Protein AF-A0A945W6T9-F1 (afdb_monomer_lite)

Secondary structure (DSSP, 8-state):
-----EEEEEEEETTEEEEEEEEETTEEHHHHHHHHHHHHHTTS-GGGT-

Radius of gyration: 15.01 Å; chains: 1; bounding box: 40×16×40 Å

Structure (mmCIF, N/CA/C/O backbone):
data_AF-A0A945W6T9-F1
#
_entry.id   AF-A0A945W6T9-F1
#
loop_
_atom_site.group_PDB
_atom_site.id
_atom_site.type_symbol
_atom_site.label_atom_id
_atom_site.label_alt_id
_atom_site.label_comp_id
_atom_site.label_asym_id
_atom_site.label_entity_id
_atom_site.label_seq_id
_atom_site.pdbx_PDB_ins_code
_atom_site.Cartn_x
_atom_site.Cartn_y
_atom_site.Cartn_z
_atom_site.occupancy
_atom_site.B_iso_or_equiv
_atom_site.auth_seq_id
_atom_site.auth_comp_id
_atom_site.auth_asym_id
_atom_site.auth_atom_id
_atom_site.pdbx_PDB_model_num
ATOM 1 N N . MET A 1 1 ? 26.480 10.599 3.509 1.00 54.81 1 MET A N 1
ATOM 2 C CA . MET A 1 1 ? 25.077 10.709 3.071 1.00 54.81 1 MET A CA 1
ATOM 3 C C . MET A 1 1 ? 24.629 9.283 2.857 1.00 54.81 1 MET A C 1
ATOM 5 O O . MET A 1 1 ? 25.316 8.580 2.133 1.00 54.81 1 MET A O 1
ATOM 9 N N . GLU A 1 2 ? 23.646 8.816 3.615 1.00 75.50 2 GLU A N 1
ATOM 10 C CA . GLU A 1 2 ? 23.167 7.438 3.499 1.00 75.50 2 GLU A CA 1
ATOM 11 C C . GLU A 1 2 ? 22.335 7.332 2.215 1.00 75.50 2 GLU A C 1
ATOM 13 O O . GLU A 1 2 ? 21.502 8.204 1.955 1.00 75.50 2 GLU A O 1
ATOM 18 N N . ASP A 1 3 ? 22.616 6.334 1.378 1.00 74.25 3 ASP A N 1
ATOM 19 C CA 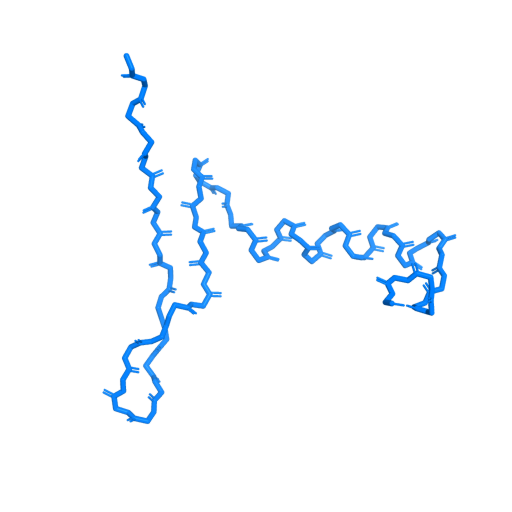. ASP A 1 3 ? 21.884 6.133 0.130 1.00 74.25 3 ASP A CA 1
ATOM 20 C C . ASP A 1 3 ? 20.444 5.722 0.457 1.00 74.25 3 ASP A C 1
ATOM 22 O O . ASP A 1 3 ? 20.182 4.626 0.952 1.00 74.25 3 ASP A O 1
ATOM 26 N N . MET A 1 4 ? 19.493 6.618 0.193 1.00 80.81 4 MET A N 1
ATOM 27 C CA . MET A 1 4 ? 18.070 6.309 0.296 1.00 80.81 4 MET A CA 1
ATOM 28 C C . MET A 1 4 ? 17.611 5.643 -1.000 1.00 80.81 4 MET A C 1
ATOM 30 O O . MET A 1 4 ? 17.417 6.312 -2.015 1.00 80.81 4 MET A O 1
ATOM 34 N N . SER A 1 5 ? 17.419 4.326 -0.957 1.00 86.25 5 SER A N 1
ATOM 35 C CA . SER A 1 5 ? 16.769 3.566 -2.022 1.00 86.25 5 SER A CA 1
ATOM 36 C C . SER A 1 5 ? 15.350 3.171 -1.616 1.00 86.25 5 SER A C 1
ATOM 38 O O . SER A 1 5 ? 15.047 2.920 -0.446 1.00 86.25 5 SER A O 1
ATOM 40 N N . ALA A 1 6 ? 14.459 3.143 -2.600 1.00 91.94 6 ALA A N 1
ATOM 41 C CA . ALA A 1 6 ? 13.104 2.660 -2.427 1.00 91.94 6 ALA A CA 1
ATOM 42 C C . ALA A 1 6 ? 12.680 1.883 -3.671 1.00 91.94 6 ALA A C 1
ATOM 44 O O . ALA A 1 6 ? 12.950 2.313 -4.795 1.00 91.94 6 ALA A O 1
ATOM 45 N N . ASP A 1 7 ? 11.993 0.765 -3.458 1.00 95.88 7 ASP A N 1
ATOM 46 C CA . ASP A 1 7 ? 11.417 -0.023 -4.540 1.00 95.88 7 ASP A CA 1
ATOM 47 C C . ASP A 1 7 ? 9.952 0.355 -4.734 1.00 95.88 7 ASP A C 1
ATOM 49 O O . ASP A 1 7 ? 9.224 0.642 -3.783 1.00 95.88 7 ASP A O 1
ATOM 53 N N . PHE A 1 8 ? 9.483 0.304 -5.975 1.00 96.56 8 PHE A N 1
ATOM 54 C CA . PHE A 1 8 ? 8.096 0.601 -6.310 1.00 96.56 8 PHE A CA 1
ATOM 55 C C . PHE A 1 8 ? 7.400 -0.664 -6.793 1.00 96.56 8 PHE A C 1
ATOM 57 O O . PHE A 1 8 ? 7.855 -1.312 -7.738 1.00 96.56 8 PHE A O 1
ATOM 64 N N . ARG A 1 9 ? 6.251 -0.996 -6.196 1.00 97.12 9 ARG A N 1
ATOM 65 C CA . ARG A 1 9 ? 5.330 -1.952 -6.820 1.00 97.12 9 ARG A CA 1
ATOM 66 C C . ARG A 1 9 ? 4.465 -1.197 -7.810 1.00 97.12 9 ARG A C 1
ATOM 68 O O . ARG A 1 9 ? 3.915 -0.139 -7.499 1.00 97.12 9 ARG A O 1
ATOM 75 N N . LEU A 1 10 ? 4.350 -1.756 -9.005 1.00 97.94 10 LEU A N 1
ATOM 76 C CA . LEU A 1 10 ? 3.629 -1.157 -10.116 1.00 97.94 10 LEU A CA 1
ATOM 77 C C . LEU A 1 10 ? 2.460 -2.058 -10.511 1.00 97.94 10 LEU A C 1
ATOM 79 O O . LEU A 1 10 ? 2.549 -3.285 -10.463 1.00 97.94 10 LEU A O 1
ATOM 83 N N . ILE A 1 11 ? 1.371 -1.439 -10.950 1.00 97.69 11 ILE A N 1
ATOM 84 C CA . ILE A 1 11 ? 0.231 -2.108 -11.567 1.00 97.69 11 ILE A CA 1
ATOM 85 C C . ILE A 1 11 ? 0.001 -1.521 -12.955 1.00 97.69 11 ILE A C 1
ATOM 87 O O . ILE A 1 11 ? 0.035 -0.303 -13.132 1.00 97.69 11 ILE A O 1
ATOM 91 N N . LYS A 1 12 ? -0.234 -2.380 -13.948 1.00 97.62 12 LYS A N 1
ATOM 92 C CA . LYS A 1 12 ? -0.586 -1.935 -15.296 1.00 97.62 12 LYS A CA 1
ATOM 93 C C . LYS A 1 12 ? -2.098 -1.744 -15.384 1.00 97.62 12 LYS A C 1
ATOM 95 O O . LYS A 1 12 ? -2.844 -2.704 -15.201 1.00 97.62 12 LYS A O 1
ATOM 100 N N . LYS A 1 13 ? -2.551 -0.518 -15.645 1.00 97.06 13 LYS A N 1
ATOM 101 C CA . LYS A 1 13 ? -3.964 -0.165 -15.848 1.00 97.06 13 LYS A CA 1
ATOM 102 C C . LYS A 1 13 ? -4.085 0.763 -17.045 1.00 97.06 13 LYS A C 1
ATOM 104 O O . LYS A 1 13 ? -3.294 1.689 -17.169 1.00 97.06 13 LYS A O 1
ATOM 109 N N . ASP A 1 14 ? -5.058 0.496 -17.910 1.00 96.75 14 ASP A N 1
ATOM 110 C CA . ASP A 1 14 ? -5.358 1.328 -19.085 1.00 96.75 14 ASP A CA 1
ATOM 111 C C . ASP A 1 14 ? -4.146 1.533 -20.013 1.00 96.75 14 ASP A C 1
ATOM 113 O O . ASP A 1 14 ? -3.948 2.589 -20.597 1.00 96.75 14 ASP A O 1
ATOM 117 N N . GLY A 1 15 ? -3.295 0.507 -20.126 1.00 97.38 15 GLY A N 1
ATOM 118 C CA . GLY A 1 15 ? -2.062 0.563 -20.918 1.00 97.38 15 GLY A CA 1
ATOM 119 C C . GLY A 1 15 ? -0.864 1.203 -20.208 1.00 97.38 15 GLY A C 1
ATOM 120 O O . GLY A 1 15 ? 0.257 1.046 -20.688 1.00 97.38 15 GLY A O 1
ATOM 121 N N . GLU A 1 16 ? -1.056 1.812 -19.037 1.00 98.00 16 GLU A N 1
ATOM 122 C CA . GLU A 1 16 ? -0.034 2.565 -18.305 1.00 98.00 16 GLU A CA 1
ATOM 123 C C . GLU A 1 16 ? 0.406 1.864 -17.016 1.00 98.00 16 GLU A C 1
ATOM 125 O O . GLU A 1 16 ? -0.381 1.193 -16.343 1.00 98.00 16 GLU A O 1
ATOM 130 N N . TRP A 1 17 ? 1.674 2.037 -16.639 1.00 98.12 17 TRP A N 1
ATOM 131 C CA . TRP A 1 17 ? 2.176 1.605 -15.336 1.00 98.12 17 TRP A CA 1
ATOM 132 C C . TRP A 1 17 ? 1.907 2.678 -14.286 1.00 98.12 17 TRP A C 1
ATOM 134 O O . TRP A 1 17 ? 2.335 3.820 -14.427 1.00 98.12 17 TRP A O 1
ATOM 144 N N . LYS A 1 18 ? 1.223 2.291 -13.211 1.00 97.38 18 LYS A N 1
ATOM 145 C CA . LYS A 1 18 ? 0.913 3.153 -12.070 1.00 97.38 18 LYS A CA 1
ATOM 146 C C . LYS A 1 18 ? 1.569 2.578 -10.823 1.00 97.38 18 LYS A C 1
ATOM 148 O O . LYS A 1 18 ? 1.531 1.367 -10.608 1.00 97.38 18 LYS A O 1
ATOM 153 N N . ILE A 1 19 ? 2.164 3.435 -10.004 1.00 97.25 19 ILE A N 1
ATOM 154 C CA . ILE A 1 19 ? 2.726 3.034 -8.711 1.00 97.25 19 ILE A CA 1
ATOM 155 C C . ILE A 1 19 ? 1.563 2.684 -7.782 1.00 97.25 19 ILE A C 1
ATOM 157 O O . ILE A 1 19 ? 0.628 3.470 -7.638 1.00 97.25 19 ILE A O 1
ATOM 161 N N . CYS A 1 20 ? 1.606 1.504 -7.168 1.00 96.69 20 CYS A N 1
ATOM 162 C CA . CYS A 1 20 ? 0.599 1.064 -6.205 1.00 96.69 20 CYS A CA 1
ATOM 163 C C . CYS A 1 20 ? 1.142 0.889 -4.786 1.00 96.69 20 CYS A C 1
ATOM 165 O O . CYS A 1 20 ? 0.342 0.853 -3.858 1.00 96.69 20 CYS A O 1
ATOM 167 N N . ASP A 1 21 ? 2.460 0.790 -4.602 1.00 97.69 21 ASP A N 1
ATOM 168 C CA . ASP A 1 21 ? 3.088 0.680 -3.284 1.00 97.69 21 ASP A CA 1
ATOM 169 C C . ASP A 1 21 ? 4.539 1.175 -3.334 1.00 97.69 21 ASP A C 1
ATOM 171 O O . ASP A 1 21 ? 5.221 0.990 -4.347 1.00 97.69 21 ASP A O 1
ATOM 175 N N . LEU A 1 22 ? 5.006 1.756 -2.229 1.00 96.81 22 LEU A N 1
ATOM 176 C CA . LEU A 1 22 ? 6.400 2.137 -2.008 1.00 96.81 22 LEU A CA 1
ATOM 177 C C . LEU A 1 22 ? 6.984 1.209 -0.948 1.00 96.81 22 LEU A C 1
ATOM 179 O O . LEU A 1 22 ? 6.446 1.115 0.154 1.00 96.81 22 LEU A O 1
ATOM 183 N N . ILE A 1 23 ? 8.082 0.541 -1.273 1.00 96.56 23 ILE A N 1
ATOM 184 C CA . ILE A 1 23 ? 8.838 -0.286 -0.344 1.00 96.56 23 ILE A CA 1
ATOM 185 C C . ILE A 1 23 ? 10.083 0.498 0.051 1.00 96.56 23 ILE A C 1
ATOM 187 O O . ILE A 1 23 ? 11.007 0.658 -0.743 1.00 96.56 23 ILE A O 1
ATOM 191 N N . TYR A 1 24 ? 10.108 0.985 1.285 1.00 94.25 24 TYR A N 1
ATOM 192 C CA . TYR A 1 24 ? 11.257 1.690 1.838 1.00 94.25 24 TYR A CA 1
ATOM 193 C C . TYR A 1 24 ? 11.903 0.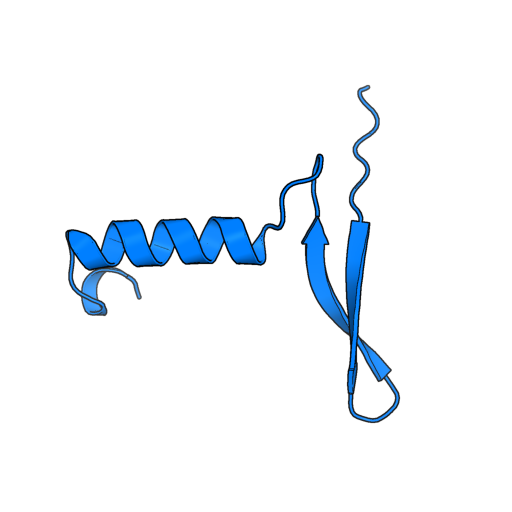830 2.917 1.00 94.25 24 TYR A C 1
ATOM 195 O O . TYR A 1 24 ? 11.221 0.391 3.842 1.00 94.25 24 TYR A O 1
ATOM 203 N N . GLN A 1 25 ? 13.201 0.542 2.776 1.00 92.25 25 GLN A N 1
ATOM 204 C CA . GLN A 1 25 ? 13.947 -0.328 3.700 1.00 92.25 25 GLN A CA 1
ATOM 205 C C . GLN A 1 25 ? 13.241 -1.680 3.961 1.00 92.25 25 GLN A C 1
ATOM 207 O O . GLN A 1 25 ? 13.164 -2.164 5.087 1.00 92.25 25 GLN A O 1
ATOM 212 N N . GLY A 1 26 ? 12.666 -2.278 2.910 1.00 92.19 26 GLY A N 1
ATOM 213 C CA . GLY A 1 26 ? 11.924 -3.544 2.991 1.00 92.19 26 GLY A CA 1
ATOM 214 C C . GLY A 1 26 ? 10.491 -3.434 3.534 1.00 92.19 26 GLY A C 1
ATOM 215 O O . GLY A 1 26 ? 9.775 -4.436 3.563 1.00 92.19 26 GLY A O 1
ATOM 216 N N . VAL A 1 27 ? 10.031 -2.240 3.920 1.00 94.69 27 VAL A N 1
ATOM 217 C CA . VAL A 1 27 ? 8.689 -2.007 4.471 1.00 94.69 27 VAL A CA 1
ATOM 218 C C . VAL A 1 27 ? 7.767 -1.401 3.415 1.00 94.69 27 VAL A C 1
ATOM 220 O O . VAL A 1 27 ? 8.030 -0.326 2.885 1.00 94.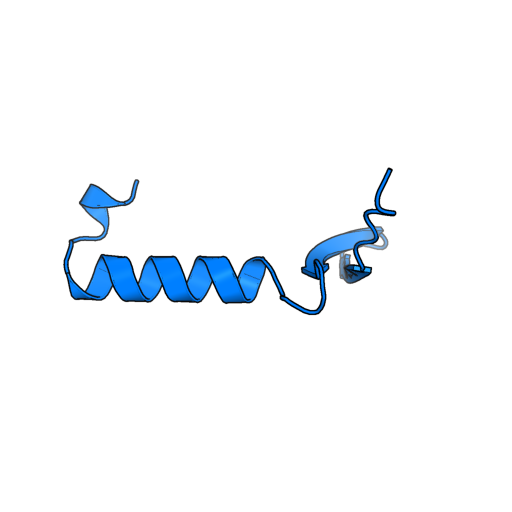69 27 VAL A O 1
ATOM 223 N N . SER A 1 28 ? 6.646 -2.075 3.145 1.00 97.12 28 SER A N 1
ATOM 224 C CA . SER A 1 28 ? 5.547 -1.542 2.328 1.00 97.12 28 SER A CA 1
ATOM 225 C C . SER A 1 28 ? 4.839 -0.408 3.064 1.00 97.12 28 SER A C 1
ATOM 227 O O . SER A 1 28 ? 4.275 -0.617 4.144 1.00 97.12 28 SER A O 1
ATOM 229 N N . LEU A 1 29 ? 4.818 0.781 2.464 1.00 96.31 29 LEU A N 1
ATOM 230 C CA . LEU A 1 29 ? 4.101 1.921 3.023 1.00 96.31 29 LEU A CA 1
ATOM 231 C C . LEU A 1 29 ? 2.592 1.705 3.013 1.00 96.31 29 LEU A C 1
ATOM 233 O O . LEU A 1 29 ? 1.936 2.074 3.984 1.00 96.31 29 LEU A O 1
ATOM 237 N N . VAL A 1 30 ? 2.032 1.065 1.981 1.00 96.81 30 VAL A N 1
ATOM 238 C CA . VAL A 1 30 ? 0.593 0.756 1.958 1.00 96.81 30 VAL A CA 1
ATOM 239 C C . VAL A 1 30 ? 0.220 -0.168 3.113 1.00 96.81 30 VAL A C 1
ATOM 241 O O . VAL A 1 30 ? -0.768 0.075 3.806 1.00 96.81 30 VAL A O 1
ATOM 244 N N . HIS A 1 31 ? 1.006 -1.222 3.349 1.00 96.62 31 HIS A N 1
ATOM 245 C CA . HIS A 1 31 ? 0.769 -2.123 4.474 1.00 96.62 31 HIS A CA 1
ATOM 246 C C . HIS A 1 31 ? 0.913 -1.392 5.815 1.00 96.62 31 HIS A C 1
ATOM 248 O O . HIS A 1 31 ? 0.053 -1.529 6.683 1.00 96.62 31 HIS A O 1
ATOM 254 N N . ASN A 1 32 ? 1.965 -0.584 5.964 1.00 96.06 32 ASN A N 1
ATOM 255 C CA . ASN A 1 32 ? 2.220 0.189 7.174 1.00 96.06 32 ASN A CA 1
ATOM 256 C C . ASN A 1 32 ? 1.052 1.139 7.502 1.00 96.06 32 ASN A C 1
ATOM 258 O O . ASN A 1 32 ? 0.516 1.079 8.608 1.00 96.06 32 ASN A O 1
ATOM 262 N N . TYR A 1 33 ? 0.591 1.933 6.532 1.00 95.31 33 TYR A N 1
ATOM 263 C CA . TYR A 1 33 ? -0.533 2.853 6.721 1.00 95.31 33 TYR A CA 1
ATOM 264 C C . TYR A 1 33 ? -1.846 2.131 7.029 1.00 95.31 33 TYR A C 1
ATOM 266 O O . TYR A 1 33 ? -2.579 2.549 7.923 1.00 95.31 33 TYR A O 1
ATOM 274 N N . ARG A 1 34 ? -2.143 1.013 6.352 1.00 95.06 34 ARG A N 1
ATOM 275 C CA . ARG A 1 34 ? -3.339 0.208 6.660 1.00 95.06 34 ARG A CA 1
ATOM 276 C C . ARG A 1 34 ? -3.342 -0.257 8.113 1.00 95.06 34 ARG A C 1
ATOM 278 O O . ARG A 1 34 ? -4.365 -0.139 8.781 1.00 95.06 34 ARG A O 1
ATO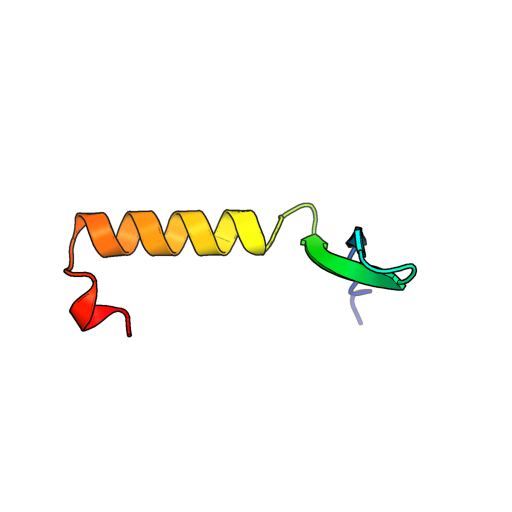M 285 N N . SER A 1 35 ? -2.213 -0.754 8.610 1.00 95.94 35 SER A N 1
ATOM 286 C CA . SER A 1 35 ? -2.085 -1.197 10.002 1.00 95.94 35 SER A CA 1
ATOM 287 C C . SER A 1 35 ? -2.289 -0.052 10.999 1.00 95.94 35 SER A C 1
ATOM 289 O O . SER A 1 35 ? -2.917 -0.259 12.040 1.00 95.94 35 SER A O 1
ATOM 291 N N . GL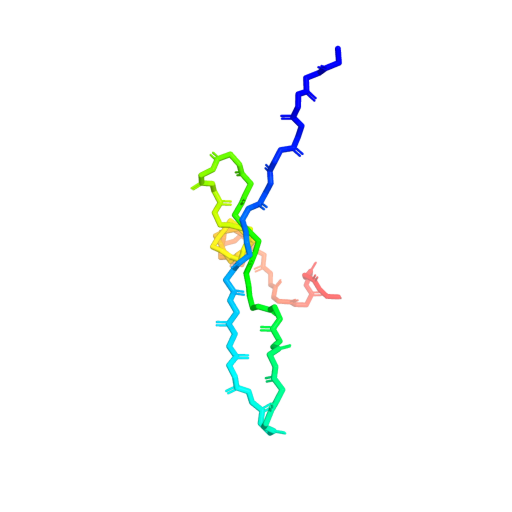N A 1 36 ? -1.832 1.162 10.673 1.00 93.69 36 GLN A N 1
ATOM 292 C CA . GLN A 1 36 ? -2.096 2.352 11.489 1.00 93.69 36 GLN A CA 1
ATOM 293 C C . GLN A 1 36 ? -3.587 2.709 11.507 1.00 93.69 36 GLN A C 1
ATOM 295 O O . GLN A 1 36 ? -4.141 2.913 12.583 1.00 93.69 36 GLN A O 1
ATOM 300 N N . ILE A 1 37 ? -4.255 2.695 10.348 1.00 93.31 37 ILE A N 1
ATOM 301 C CA . ILE A 1 37 ? -5.700 2.956 10.247 1.00 93.31 37 ILE A CA 1
ATOM 302 C C . ILE A 1 37 ? -6.494 1.940 11.073 1.00 93.31 37 ILE A C 1
ATOM 304 O O . ILE A 1 37 ? -7.342 2.330 11.869 1.00 93.31 37 ILE A O 1
ATOM 308 N N . TYR A 1 38 ? -6.198 0.643 10.954 1.00 92.94 38 TYR A N 1
ATOM 309 C CA . TYR A 1 38 ? -6.867 -0.375 11.772 1.00 92.94 38 TYR A CA 1
ATOM 310 C C . TYR A 1 38 ? -6.622 -0.172 13.270 1.00 92.94 38 TYR A C 1
ATOM 312 O O . TYR A 1 38 ? -7.544 -0.327 14.068 1.00 92.94 38 TYR A O 1
ATOM 320 N N . SER A 1 39 ? -5.400 0.202 13.657 1.00 93.44 39 SER A N 1
ATOM 321 C CA . SER A 1 39 ? -5.067 0.472 15.060 1.00 93.44 39 SER A CA 1
ATOM 322 C C . SER A 1 39 ? -5.787 1.708 15.604 1.00 93.44 39 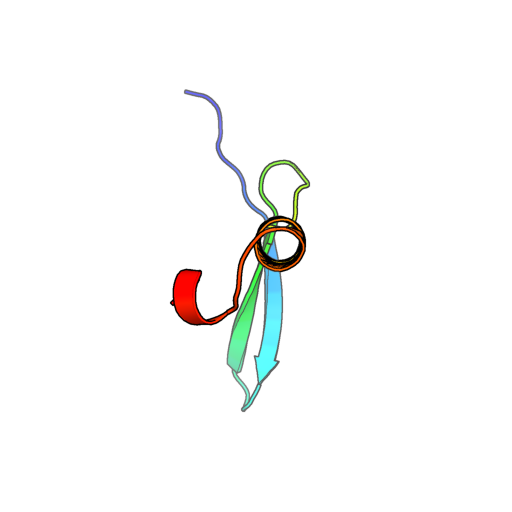SER A C 1
ATOM 324 O O . SER A 1 39 ? -6.143 1.731 16.782 1.00 93.44 39 SER A O 1
ATOM 326 N N . PHE A 1 40 ? -6.002 2.721 14.760 1.00 93.00 40 PHE A N 1
ATOM 327 C CA . PHE A 1 40 ? -6.772 3.916 15.092 1.00 93.00 40 PHE A CA 1
ATOM 328 C C . PHE A 1 40 ? -8.257 3.584 15.253 1.00 93.00 40 PHE A C 1
ATOM 330 O O . PHE A 1 40 ? -8.826 3.831 16.311 1.00 93.00 40 PHE A O 1
ATOM 337 N N . LEU A 1 41 ? -8.862 2.931 14.257 1.00 91.81 41 LEU A N 1
ATOM 338 C CA . LEU A 1 41 ? -10.284 2.565 14.269 1.00 91.81 41 LEU A CA 1
ATOM 339 C C . LEU A 1 41 ? -10.652 1.575 15.388 1.00 91.81 41 LEU A C 1
ATOM 341 O O . LEU A 1 41 ? -11.810 1.473 15.773 1.00 91.81 41 LEU A O 1
ATOM 345 N N . ALA A 1 42 ? -9.680 0.847 15.944 1.00 91.81 42 ALA A N 1
ATOM 346 C CA . ALA A 1 42 ? -9.892 0.029 17.139 1.00 91.81 42 ALA A CA 1
ATOM 347 C C . ALA A 1 42 ? -10.138 0.861 18.416 1.00 91.81 42 ALA A C 1
ATOM 349 O O . ALA A 1 42 ? -10.592 0.315 19.421 1.00 91.81 42 ALA A O 1
ATOM 350 N N . LYS A 1 43 ? -9.796 2.154 18.402 1.00 92.12 43 LYS A N 1
ATOM 351 C CA . LYS A 1 43 ? -9.854 3.071 19.554 1.00 92.12 43 LYS A CA 1
ATOM 352 C C . LYS A 1 43 ? -10.761 4.285 19.323 1.00 92.12 43 LYS A C 1
ATOM 354 O O . LYS A 1 43 ? -11.160 4.911 20.298 1.00 92.12 43 LYS A O 1
ATOM 359 N N . SER A 1 44 ? -11.064 4.585 18.065 1.00 89.06 44 SER A N 1
ATOM 360 C CA . SER A 1 44 ? -11.690 5.821 17.592 1.00 89.06 44 SER A CA 1
ATOM 361 C C . SER A 1 44 ? -12.670 5.537 16.453 1.00 89.06 44 SER A C 1
ATOM 363 O O . SER A 1 44 ? -12.628 4.465 15.847 1.00 89.06 44 SER A O 1
ATOM 365 N N . SER A 1 45 ? -13.564 6.482 16.149 1.00 86.38 45 SER A N 1
ATOM 366 C CA . SER A 1 45 ? -14.505 6.336 15.030 1.00 86.38 45 SER A CA 1
ATOM 367 C C . SER A 1 45 ? -13.875 6.752 13.696 1.00 86.38 45 SER A C 1
ATOM 369 O O . SER A 1 45 ? -12.825 7.390 13.654 1.00 86.38 45 SER A O 1
ATOM 371 N N . TYR A 1 46 ? -14.506 6.383 12.579 1.00 83.88 46 TYR A N 1
ATOM 372 C CA . TYR A 1 46 ? -14.035 6.798 11.254 1.00 83.88 46 TYR A CA 1
ATOM 373 C C . TYR A 1 46 ? -14.135 8.316 11.058 1.00 83.88 46 TYR A C 1
ATOM 375 O O . TYR A 1 46 ? -13.286 8.901 10.396 1.00 83.88 46 TYR A O 1
ATOM 383 N N . GLU A 1 47 ? -15.130 8.963 11.663 1.00 89.88 47 GLU A N 1
ATOM 384 C CA . GLU A 1 47 ? -15.296 10.418 11.627 1.00 89.88 47 GLU A CA 1
ATOM 385 C C . GLU A 1 47 ? -14.120 11.159 12.276 1.00 89.88 47 GLU A C 1
ATOM 387 O O . GLU A 1 47 ? -13.831 12.283 11.891 1.00 89.88 47 GLU A O 1
ATOM 392 N N . GLU A 1 48 ? -13.414 10.543 13.229 1.00 85.00 48 GLU A N 1
ATOM 393 C CA . GLU A 1 48 ? -12.212 11.131 13.837 1.00 85.00 48 GLU A CA 1
ATOM 394 C C . GLU A 1 48 ? -10.956 10.969 12.958 1.00 85.00 48 GLU A C 1
ATOM 396 O O . GLU A 1 48 ? -9.925 11.579 13.240 1.00 85.00 48 GLU A O 1
ATOM 401 N N . LEU A 1 49 ? -11.017 10.139 11.911 1.00 83.38 49 LEU A N 1
ATOM 402 C CA . LEU A 1 49 ? -9.895 9.860 11.012 1.00 83.38 49 LEU A CA 1
ATOM 403 C C . LEU A 1 49 ? -9.800 10.843 9.828 1.00 83.38 49 LEU A C 1
ATOM 405 O O . LEU A 1 49 ? -8.712 10.965 9.260 1.00 83.38 49 LEU A O 1
ATOM 409 N N . VAL A 1 50 ? -10.910 11.479 9.418 1.00 79.69 50 VAL A N 1
ATOM 410 C CA . VAL A 1 50 ? -11.053 12.200 8.129 1.00 79.69 50 VAL A CA 1
ATOM 411 C C . VAL A 1 50 ? -11.424 13.666 8.306 1.00 79.69 50 VAL A C 1
ATOM 413 O O . VAL A 1 50 ? -12.340 13.953 9.102 1.00 79.69 50 VAL A O 1
#

Sequence (50 aa):
MEDMSADFRLIKKDGEWKICDLIYQGVSLVHNYRSQIYSFLAKSSYEELV

Foldseek 3Di:
DDDWDKDFDWDQDPNDTDTDWIQGPNDTPVVVVVVVVVVDVVPDPPVVVD

pLDDT: mean 91.96, std 7.93, range [54.81, 98.12]